Protein AF-A0A844EGY2-F1 (afdb_monomer_lite)

Radius of gyration: 17.89 Å; chains: 1; bounding box: 42×27×52 Å

Foldseek 3Di:
DPDLVVLVVQVVVLVVVLQCVAAAPVSHGADLVFKWWWQDPPDPDDIHTFTLDLQRLLVVQVVPDPPGSPDPDSVVSVVSCCVVRVPIDIDRDDDPVVPDDDPSVDD

Secondary structure (DSSP, 8-state):
---HHHHHHHHHHHHHHHHTT-B-TTSPBPPTTSEEEEE--TTTSPPEEEESSHHHHHHHHHHHSTT----SSHHHHHHHHHHHSTT-EEEE----GGG---TTS--

Sequence (107 aa):
MMDMGAKKYAYEYELAEWKEQFKDTDGNEMDDSEMYWRIPLRPYGNDQFILDDQDSINRYLRDNYEDAGNNQTYQATVNELQDLEPYTSLEPWSFPVDAFHSKYMEE

Organism: NCBI:txid152331

Structure (mmCIF, N/CA/C/O backbone):
data_AF-A0A844EGY2-F1
#
_entry.id   AF-A0A844EGY2-F1
#
loop_
_atom_site.group_PDB
_atom_site.id
_atom_site.type_symbol
_atom_site.label_atom_id
_atom_site.label_alt_id
_atom_site.label_comp_id
_atom_site.label_asym_id
_atom_site.label_entity_id
_atom_site.label_seq_id
_atom_site.pdbx_PDB_ins_code
_atom_site.Cartn_x
_atom_site.Cartn_y
_atom_site.Cartn_z
_atom_site.occupancy
_atom_site.B_iso_or_equiv
_atom_site.auth_seq_id
_atom_site.auth_comp_id
_atom_site.auth_asym_id
_atom_site.auth_atom_id
_atom_site.pdbx_PDB_model_num
ATOM 1 N N . MET A 1 1 ? 21.306 -4.481 -37.340 1.00 56.50 1 MET A N 1
ATOM 2 C CA . MET A 1 1 ? 21.511 -4.481 -35.878 1.00 56.50 1 MET A CA 1
ATOM 3 C C . MET A 1 1 ? 20.835 -3.230 -35.348 1.00 56.50 1 MET A C 1
ATOM 5 O O . MET A 1 1 ? 21.085 -2.177 -35.922 1.00 56.50 1 MET A O 1
ATOM 9 N N . MET A 1 2 ? 19.926 -3.334 -34.371 1.00 59.53 2 MET A N 1
ATOM 10 C CA . MET A 1 2 ? 19.467 -2.132 -33.661 1.00 59.53 2 MET A CA 1
ATOM 11 C C . MET A 1 2 ? 20.678 -1.487 -32.987 1.00 59.53 2 MET A C 1
ATOM 13 O O . MET A 1 2 ? 21.518 -2.199 -32.439 1.00 59.53 2 MET A O 1
ATOM 17 N N . ASP A 1 3 ? 20.766 -0.164 -33.064 1.00 78.25 3 ASP A N 1
ATOM 18 C CA . ASP A 1 3 ? 21.743 0.622 -32.317 1.00 78.25 3 ASP A CA 1
ATOM 19 C C . ASP A 1 3 ? 21.587 0.327 -30.812 1.00 78.25 3 ASP A C 1
ATOM 21 O O . ASP A 1 3 ? 20.465 0.327 -30.295 1.00 78.25 3 ASP A O 1
ATOM 25 N N . MET A 1 4 ? 22.692 0.057 -30.109 1.00 70.12 4 MET A N 1
ATOM 26 C CA . MET A 1 4 ? 22.698 -0.159 -28.654 1.00 70.12 4 MET A CA 1
ATOM 27 C C . MET A 1 4 ? 22.042 1.012 -27.908 1.00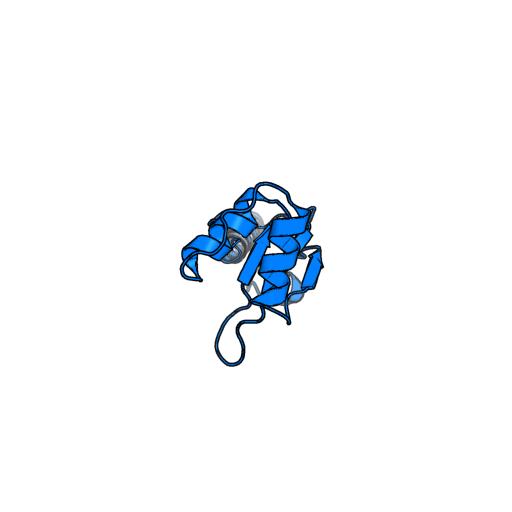 70.12 4 MET A C 1
ATOM 29 O O . MET A 1 4 ? 21.371 0.789 -26.901 1.00 70.12 4 MET A O 1
ATOM 33 N N . GLY A 1 5 ? 22.160 2.241 -28.427 1.00 74.50 5 GLY A N 1
ATOM 34 C CA . GLY A 1 5 ? 21.475 3.407 -27.864 1.00 74.50 5 GLY A CA 1
ATOM 35 C C . GLY A 1 5 ? 19.948 3.311 -27.955 1.00 74.50 5 GLY A C 1
ATOM 36 O O . GLY A 1 5 ? 19.250 3.624 -26.993 1.00 74.50 5 GLY A O 1
ATOM 37 N N . ALA A 1 6 ? 19.423 2.808 -29.075 1.00 80.88 6 ALA A N 1
ATOM 38 C CA . ALA A 1 6 ? 17.985 2.634 -29.277 1.00 80.88 6 ALA A CA 1
ATOM 39 C C . ALA A 1 6 ? 17.411 1.498 -28.415 1.00 80.88 6 ALA A C 1
ATOM 41 O O . ALA A 1 6 ? 16.310 1.637 -27.885 1.00 80.88 6 ALA A O 1
ATOM 42 N N . LYS A 1 7 ? 18.166 0.404 -28.227 1.00 82.19 7 LYS A N 1
ATOM 43 C CA . LYS A 1 7 ? 17.784 -0.684 -27.309 1.00 82.19 7 LYS A CA 1
ATOM 44 C C . LYS A 1 7 ? 17.694 -0.197 -25.860 1.00 82.19 7 LYS A C 1
ATOM 46 O O . LYS A 1 7 ? 16.696 -0.459 -25.198 1.00 82.19 7 LYS A O 1
ATOM 51 N N . LYS A 1 8 ? 18.705 0.545 -25.388 1.00 83.56 8 LYS A N 1
ATOM 52 C CA . LYS A 1 8 ? 18.726 1.099 -24.027 1.00 83.56 8 LYS A CA 1
ATOM 53 C C . LYS A 1 8 ? 17.541 2.035 -23.775 1.00 83.56 8 LYS A C 1
ATOM 55 O O . LYS A 1 8 ? 16.854 1.880 -22.773 1.00 83.56 8 LYS A O 1
ATOM 60 N N . TYR A 1 9 ? 17.278 2.959 -24.699 1.00 85.69 9 TYR A N 1
ATOM 61 C CA . TYR A 1 9 ? 16.150 3.883 -24.574 1.00 85.69 9 TYR A CA 1
ATOM 62 C C . TYR A 1 9 ? 14.802 3.149 -24.534 1.00 85.69 9 TYR A C 1
ATOM 64 O O . TYR A 1 9 ? 13.943 3.479 -23.723 1.00 85.69 9 TYR A O 1
ATOM 72 N N . ALA A 1 10 ? 14.623 2.126 -25.375 1.00 86.06 10 ALA A N 1
ATOM 73 C CA . ALA A 1 10 ? 13.390 1.348 -25.398 1.00 86.06 10 ALA A CA 1
ATOM 74 C C . ALA A 1 10 ? 13.170 0.547 -24.101 1.00 86.06 10 ALA A C 1
ATOM 76 O O . ALA A 1 10 ? 12.044 0.479 -23.620 1.00 86.06 10 ALA A O 1
ATOM 77 N N . TYR A 1 11 ? 14.236 0.002 -23.506 1.00 86.88 11 TYR A N 1
ATOM 78 C CA . TYR A 1 11 ? 14.177 -0.634 -22.187 1.00 86.88 11 TYR A CA 1
ATOM 79 C C . TYR A 1 11 ? 13.781 0.357 -21.082 1.00 86.88 11 TYR A C 1
ATOM 81 O O . TYR A 1 11 ? 12.885 0.074 -20.293 1.00 86.88 11 TYR A O 1
ATOM 89 N N . GLU A 1 12 ? 14.433 1.523 -21.026 1.00 86.25 12 GLU A N 1
ATOM 90 C CA . GLU A 1 12 ? 14.145 2.552 -20.016 1.00 86.25 12 GLU A CA 1
ATOM 91 C C . GLU A 1 12 ? 12.705 3.072 -20.132 1.00 86.25 12 GLU A C 1
ATOM 93 O O . GLU A 1 12 ? 12.055 3.301 -19.114 1.00 86.25 12 GLU A O 1
ATOM 98 N N . TYR A 1 13 ? 12.193 3.194 -21.359 1.00 86.88 13 TYR A N 1
ATOM 99 C CA . TYR A 1 13 ? 10.802 3.549 -21.624 1.00 86.88 13 TYR A CA 1
ATOM 100 C C . TYR A 1 13 ? 9.820 2.467 -21.142 1.00 86.88 13 TYR A C 1
ATOM 102 O O . TYR A 1 13 ? 8.909 2.783 -20.384 1.00 86.88 13 TYR A O 1
ATOM 110 N N . GLU A 1 14 ? 10.031 1.193 -21.502 1.00 86.56 14 GLU A N 1
ATOM 111 C CA . GLU A 1 14 ? 9.172 0.084 -21.040 1.00 86.56 14 GLU A CA 1
ATOM 112 C C . GLU A 1 14 ? 9.192 -0.048 -19.506 1.00 86.56 14 GLU A C 1
ATOM 114 O O . GLU A 1 14 ? 8.167 -0.332 -18.889 1.00 86.56 14 GLU A O 1
ATOM 119 N N . LEU A 1 15 ? 10.345 0.193 -18.872 1.00 84.94 15 LEU A N 1
ATOM 120 C CA . LEU A 1 15 ? 10.473 0.187 -17.415 1.00 84.94 15 LEU A CA 1
ATOM 121 C C . LEU A 1 15 ? 9.702 1.345 -16.772 1.00 84.94 15 LEU A C 1
ATOM 123 O O . LEU A 1 15 ? 9.077 1.147 -15.732 1.00 84.94 15 LEU A O 1
ATOM 127 N N . ALA A 1 16 ? 9.740 2.539 -17.367 1.00 83.25 16 ALA A N 1
ATOM 128 C CA . ALA A 1 16 ? 8.975 3.686 -16.889 1.00 83.25 16 ALA A CA 1
ATOM 129 C C . ALA A 1 16 ? 7.462 3.438 -17.003 1.00 83.25 16 ALA A C 1
ATOM 131 O O . ALA A 1 16 ? 6.753 3.597 -16.015 1.00 83.25 16 ALA A O 1
ATOM 132 N N . GLU A 1 17 ? 6.979 2.939 -18.146 1.00 84.88 17 GLU A N 1
ATOM 133 C CA . GLU A 1 17 ? 5.564 2.571 -18.323 1.00 84.88 17 GLU A CA 1
ATOM 134 C C . GLU A 1 17 ? 5.117 1.466 -17.354 1.00 84.88 17 GLU A C 1
ATOM 136 O O . GLU A 1 17 ? 3.976 1.455 -16.893 1.00 84.88 17 GLU A O 1
ATOM 141 N N . TRP A 1 18 ? 6.003 0.521 -17.027 1.00 83.06 18 TRP A N 1
ATOM 142 C CA . TRP A 1 18 ? 5.719 -0.498 -16.017 1.00 83.06 18 TRP A CA 1
AT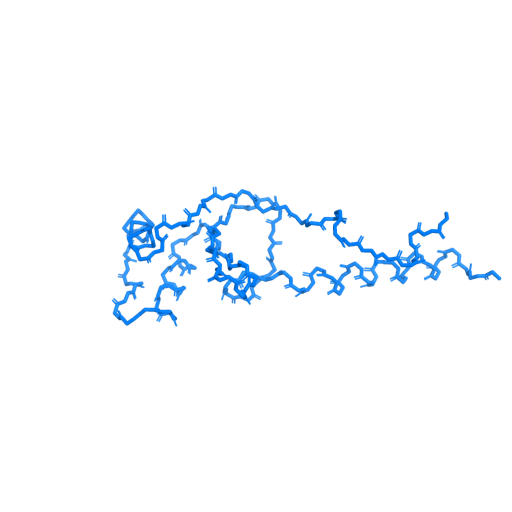OM 143 C C . TRP A 1 18 ? 5.614 0.109 -14.614 1.00 83.06 18 TRP A C 1
ATOM 145 O O . TRP A 1 18 ? 4.704 -0.237 -13.865 1.00 83.06 18 TRP A O 1
ATOM 155 N N . LYS A 1 19 ? 6.499 1.052 -14.267 1.00 81.25 19 LYS A N 1
ATOM 156 C CA . LYS A 1 19 ? 6.461 1.775 -12.986 1.00 81.25 19 LYS A CA 1
ATOM 157 C C . LYS A 1 19 ? 5.189 2.592 -12.801 1.00 81.25 19 LYS A C 1
ATOM 159 O O . LYS A 1 19 ? 4.628 2.566 -11.713 1.00 81.25 19 LYS A O 1
ATOM 164 N N . GLU A 1 20 ? 4.696 3.241 -13.855 1.00 81.75 20 GLU A N 1
ATOM 165 C CA . GLU A 1 20 ? 3.471 4.056 -13.804 1.00 81.75 20 GLU A CA 1
ATOM 166 C C . GLU A 1 20 ? 2.221 3.276 -13.354 1.00 81.75 20 GLU A C 1
ATOM 168 O O . GLU A 1 20 ? 1.226 3.884 -12.946 1.00 81.75 20 GLU A O 1
ATOM 173 N N . GLN A 1 21 ? 2.260 1.940 -13.406 1.00 80.38 21 GLN A N 1
ATOM 174 C CA . GLN A 1 21 ? 1.169 1.068 -12.962 1.00 80.38 21 GLN A CA 1
ATOM 175 C C . GLN A 1 21 ? 1.078 0.943 -11.436 1.00 80.38 21 GLN A C 1
ATOM 177 O O . GLN A 1 21 ? 0.039 0.519 -10.930 1.00 80.38 21 GLN A O 1
ATOM 182 N N . PHE A 1 22 ? 2.133 1.305 -10.702 1.00 83.88 22 PHE A N 1
ATOM 183 C CA . PHE A 1 22 ? 2.205 1.173 -9.250 1.00 83.88 22 PHE A CA 1
ATOM 184 C C . PHE A 1 22 ? 2.003 2.531 -8.594 1.00 83.88 22 PHE A C 1
ATOM 186 O O . PHE A 1 22 ? 2.925 3.341 -8.479 1.00 83.88 22 PHE A O 1
ATOM 193 N N . LYS A 1 23 ? 0.762 2.768 -8.181 1.00 88.25 23 LYS A N 1
ATOM 194 C CA . LYS A 1 23 ? 0.366 3.956 -7.436 1.00 88.25 23 LYS A CA 1
ATOM 195 C C . LYS A 1 23 ? -0.264 3.551 -6.119 1.00 88.25 23 LYS A C 1
ATOM 197 O O . LYS A 1 23 ? -0.941 2.522 -6.055 1.00 88.25 23 LYS A O 1
ATOM 202 N N . ASP A 1 24 ? -0.044 4.368 -5.101 1.00 89.88 24 ASP A N 1
ATOM 203 C CA . ASP A 1 24 ? -0.770 4.250 -3.845 1.00 89.88 24 ASP A CA 1
ATOM 204 C C . ASP A 1 24 ? -2.267 4.573 -4.041 1.00 89.88 24 ASP A C 1
ATOM 206 O O . ASP A 1 24 ? -2.724 4.974 -5.121 1.00 89.88 24 ASP A O 1
ATOM 210 N N . THR A 1 25 ? -3.059 4.402 -2.985 1.00 89.38 25 THR A N 1
ATOM 211 C CA . THR A 1 25 ? -4.496 4.718 -2.999 1.00 89.38 25 THR A CA 1
ATOM 212 C C . THR A 1 25 ? -4.800 6.197 -3.244 1.00 89.38 25 THR A C 1
ATOM 214 O O . THR A 1 25 ? -5.919 6.528 -3.638 1.00 89.38 25 THR A O 1
ATOM 217 N N . ASP A 1 26 ? -3.819 7.080 -3.064 1.00 88.31 26 ASP A N 1
ATOM 218 C CA . ASP A 1 26 ? -3.945 8.519 -3.282 1.00 88.31 26 ASP A CA 1
ATOM 219 C C . ASP A 1 26 ? -3.596 8.936 -4.720 1.00 88.31 26 ASP A C 1
ATOM 221 O O . ASP A 1 26 ? -3.877 10.074 -5.118 1.00 88.31 26 ASP A O 1
ATOM 225 N N . GLY A 1 27 ? -3.060 8.005 -5.517 1.00 86.94 27 GLY A N 1
ATOM 226 C CA . GLY A 1 27 ? -2.649 8.193 -6.903 1.00 86.94 27 GLY A CA 1
ATOM 227 C C . GLY A 1 27 ? -1.201 8.661 -7.072 1.00 86.94 27 GLY A C 1
ATOM 228 O O . GLY A 1 27 ? -0.825 9.014 -8.198 1.00 86.94 27 GLY A O 1
ATOM 229 N N . ASN A 1 28 ? -0.407 8.672 -6.000 1.00 88.62 28 ASN A N 1
ATOM 230 C CA . ASN A 1 28 ? 1.017 8.993 -6.037 1.00 88.62 28 ASN A CA 1
ATOM 231 C C . ASN A 1 28 ? 1.837 7.762 -6.426 1.00 88.62 28 ASN A C 1
ATOM 233 O O . ASN A 1 28 ? 1.410 6.625 -6.236 1.00 88.62 28 ASN A O 1
ATOM 237 N N . GLU A 1 29 ? 3.017 7.990 -7.000 1.00 88.25 29 GLU A N 1
ATOM 238 C CA . GLU A 1 29 ? 3.967 6.913 -7.286 1.00 88.25 29 GLU A CA 1
ATOM 239 C C . GLU A 1 29 ? 4.468 6.295 -5.981 1.00 88.25 29 GLU A C 1
ATOM 241 O O . GLU A 1 29 ? 4.769 7.015 -5.033 1.00 88.25 29 GLU A O 1
ATOM 246 N N . MET A 1 30 ? 4.570 4.968 -5.950 1.00 89.31 30 MET A N 1
ATOM 247 C CA . MET A 1 30 ? 5.092 4.267 -4.781 1.00 89.31 30 MET A CA 1
ATOM 248 C C . MET A 1 30 ? 6.622 4.377 -4.701 1.00 89.31 30 MET A C 1
ATOM 250 O O . MET A 1 30 ? 7.318 4.062 -5.673 1.00 89.31 30 MET A O 1
ATOM 254 N N . ASP A 1 31 ? 7.141 4.754 -3.534 1.00 87.06 31 ASP A N 1
ATOM 255 C CA . ASP A 1 31 ? 8.573 4.932 -3.260 1.00 87.06 31 ASP A CA 1
ATOM 256 C C . ASP A 1 31 ? 9.148 3.717 -2.504 1.00 87.06 31 ASP A C 1
ATOM 258 O O . ASP A 1 31 ? 8.585 3.255 -1.513 1.00 87.06 31 ASP A O 1
ATOM 262 N N . ASP A 1 32 ? 10.269 3.159 -2.974 1.00 84.56 32 ASP A N 1
ATOM 263 C CA . ASP A 1 32 ? 10.906 1.976 -2.370 1.00 84.56 32 ASP A CA 1
ATOM 264 C C . ASP A 1 32 ? 11.630 2.265 -1.040 1.00 84.56 32 ASP A C 1
ATOM 266 O O . ASP A 1 32 ? 12.091 1.346 -0.356 1.00 84.56 32 ASP A O 1
ATOM 270 N N . SER A 1 33 ? 11.708 3.537 -0.651 1.00 86.81 33 SER A N 1
ATOM 271 C CA . SER A 1 33 ? 12.206 3.996 0.644 1.00 86.81 33 SER A CA 1
ATOM 272 C C . SER A 1 33 ? 11.108 4.197 1.696 1.00 86.81 33 SER A C 1
ATOM 274 O O . SER A 1 33 ? 11.425 4.444 2.864 1.00 86.81 33 SER A O 1
ATOM 276 N N . GLU A 1 34 ? 9.836 4.051 1.315 1.00 91.62 34 GLU A N 1
ATOM 277 C CA . GLU A 1 34 ? 8.680 4.266 2.184 1.00 91.62 34 GLU A CA 1
ATOM 278 C C . GLU A 1 34 ? 8.014 2.959 2.648 1.00 91.62 34 GLU A C 1
ATOM 280 O O . GLU A 1 34 ? 8.202 1.868 2.097 1.00 91.62 34 GLU A O 1
ATOM 285 N N . MET A 1 35 ? 7.228 3.077 3.719 1.00 95.50 35 MET A N 1
ATOM 286 C CA . MET A 1 35 ? 6.419 1.992 4.266 1.00 95.50 35 MET A CA 1
ATOM 287 C C . MET A 1 35 ? 4.974 2.164 3.810 1.00 95.50 35 MET A C 1
ATOM 289 O O . MET A 1 35 ? 4.455 3.279 3.811 1.00 95.50 35 MET A O 1
ATOM 293 N N . TYR A 1 36 ? 4.319 1.055 3.475 1.00 96.12 36 TYR A N 1
ATOM 294 C CA . TYR A 1 36 ? 2.931 1.060 3.030 1.00 96.12 36 TYR A CA 1
ATOM 295 C C . TYR A 1 36 ? 2.100 0.040 3.806 1.00 96.12 36 TYR A C 1
ATOM 297 O O . TYR A 1 36 ? 2.549 -1.068 4.112 1.00 96.12 36 TYR A O 1
ATOM 305 N N . TRP A 1 37 ? 0.851 0.400 4.085 1.00 96.56 37 TRP A N 1
ATOM 306 C CA . TRP A 1 37 ? -0.181 -0.535 4.505 1.00 96.56 37 TRP A CA 1
ATOM 307 C C . TRP A 1 37 ? -0.725 -1.260 3.283 1.00 96.56 37 TRP A C 1
ATOM 309 O O . TRP A 1 37 ? -1.407 -0.672 2.443 1.00 96.56 37 TRP A O 1
ATOM 319 N N . ARG A 1 38 ? -0.433 -2.555 3.195 1.00 94.25 38 ARG A N 1
ATOM 320 C CA . ARG A 1 38 ? -0.977 -3.433 2.164 1.00 94.25 38 ARG A CA 1
ATOM 321 C C . ARG A 1 38 ? -2.349 -3.944 2.573 1.00 94.25 38 ARG A C 1
ATOM 323 O O . ARG A 1 38 ? -2.471 -4.616 3.594 1.00 94.25 38 ARG A O 1
ATOM 330 N N . ILE A 1 39 ? -3.352 -3.704 1.737 1.00 93.06 39 ILE A N 1
ATOM 331 C CA . ILE A 1 39 ? -4.718 -4.218 1.870 1.00 93.06 39 ILE A CA 1
ATOM 332 C C . ILE A 1 39 ? -4.922 -5.346 0.855 1.00 93.06 39 ILE A C 1
ATOM 334 O O . ILE A 1 39 ? -4.933 -5.092 -0.356 1.00 93.06 39 ILE A O 1
ATOM 338 N N . PRO A 1 40 ? -5.084 -6.602 1.308 1.00 90.00 40 PRO A N 1
ATOM 339 C CA . PRO A 1 40 ? -5.225 -7.729 0.398 1.00 90.00 40 PRO A CA 1
ATOM 340 C C . PRO A 1 40 ? -6.594 -7.757 -0.304 1.00 90.00 40 PRO A C 1
ATOM 342 O O . PRO A 1 40 ? -7.596 -8.134 0.308 1.00 90.00 40 PRO A O 1
ATOM 345 N N . LEU A 1 41 ? -6.657 -7.477 -1.611 1.00 82.62 41 LEU A N 1
ATOM 346 C CA . LEU A 1 41 ? -7.908 -7.541 -2.388 1.00 82.62 41 LEU A CA 1
ATOM 347 C C . LEU A 1 41 ? -8.164 -8.963 -2.914 1.00 82.62 41 LEU A C 1
ATOM 349 O O . LEU A 1 41 ? -8.085 -9.269 -4.106 1.00 82.62 41 LEU A O 1
ATOM 353 N N . ARG A 1 42 ? -8.486 -9.884 -2.000 1.00 73.25 42 ARG A N 1
ATOM 354 C CA . ARG A 1 42 ? -8.759 -11.292 -2.336 1.00 73.25 42 ARG A CA 1
ATOM 355 C C . ARG A 1 42 ? -10.216 -11.514 -2.774 1.00 73.25 42 ARG A C 1
ATOM 357 O O . ARG A 1 42 ? -11.116 -10.918 -2.193 1.00 73.25 42 ARG A O 1
ATOM 364 N N . PRO A 1 43 ? -10.499 -12.452 -3.701 1.00 58.84 43 PRO A N 1
ATOM 365 C CA . PRO A 1 43 ? -9.563 -13.256 -4.492 1.00 58.84 43 PRO A CA 1
ATOM 366 C C . PRO A 1 43 ? -9.325 -12.738 -5.927 1.00 58.84 43 PRO A C 1
ATOM 368 O O . PRO A 1 43 ? -8.702 -13.450 -6.709 1.00 58.84 43 PRO A O 1
ATOM 371 N N . TYR A 1 44 ? -9.823 -11.553 -6.301 1.00 59.09 44 TYR A N 1
ATOM 372 C CA . TYR A 1 44 ? -9.853 -11.105 -7.706 1.00 59.09 44 TYR A CA 1
ATOM 373 C C . TYR A 1 44 ? -9.251 -9.713 -7.969 1.00 59.09 44 TYR A C 1
ATOM 375 O O . TYR A 1 44 ? -9.421 -9.197 -9.073 1.00 59.09 44 TYR A O 1
ATOM 383 N N . GLY A 1 45 ? -8.568 -9.098 -7.000 1.00 69.25 45 GLY A N 1
ATOM 384 C CA . GLY A 1 45 ? -7.946 -7.780 -7.150 1.00 69.25 45 GLY A CA 1
ATOM 385 C C . GLY A 1 45 ? -6.429 -7.803 -6.981 1.00 69.25 45 GLY A C 1
ATOM 386 O O . GLY A 1 45 ? -5.865 -8.737 -6.411 1.00 69.25 45 GLY A O 1
ATOM 387 N N . ASN A 1 46 ? -5.781 -6.751 -7.482 1.00 80.44 46 ASN A N 1
ATOM 388 C CA . ASN A 1 46 ? -4.431 -6.398 -7.053 1.00 80.44 46 ASN A CA 1
ATOM 389 C C . ASN A 1 46 ? -4.531 -5.792 -5.658 1.00 80.44 46 ASN A C 1
ATOM 391 O O . ASN A 1 46 ? -5.454 -5.023 -5.410 1.00 80.44 46 ASN A O 1
ATOM 395 N N . ASP A 1 47 ? -3.600 -6.121 -4.773 1.00 88.19 47 ASP A N 1
ATOM 396 C CA . ASP A 1 47 ? -3.576 -5.523 -3.442 1.00 88.19 47 ASP A CA 1
ATOM 397 C C . ASP A 1 47 ? -3.477 -3.992 -3.534 1.00 88.19 47 ASP A C 1
ATOM 399 O O . ASP A 1 47 ? -2.857 -3.449 -4.451 1.00 88.19 47 ASP A O 1
ATOM 403 N N . GLN A 1 48 ? -4.123 -3.306 -2.596 1.00 91.00 48 GLN A N 1
ATOM 404 C CA . GLN A 1 48 ? -4.038 -1.855 -2.461 1.00 91.00 48 GLN A CA 1
ATOM 405 C C . GLN A 1 48 ? -2.927 -1.491 -1.485 1.00 91.00 48 GLN A C 1
ATOM 407 O O . GLN A 1 48 ? -2.675 -2.220 -0.526 1.00 91.00 48 GLN A O 1
ATOM 412 N N . PHE A 1 49 ? -2.289 -0.351 -1.718 1.00 93.31 49 PHE A N 1
ATOM 413 C CA . PHE A 1 49 ? -1.208 0.147 -0.881 1.00 93.31 49 PHE A CA 1
ATOM 414 C C . PHE A 1 49 ? -1.508 1.579 -0.460 1.00 93.31 49 PHE A C 1
ATOM 416 O O . PHE A 1 49 ? -1.741 2.435 -1.311 1.00 93.31 49 PHE A O 1
ATOM 423 N N . ILE A 1 50 ? -1.503 1.827 0.844 1.00 95.38 50 ILE A N 1
ATOM 424 C CA . ILE A 1 50 ? -1.666 3.161 1.430 1.00 95.38 50 ILE A CA 1
ATOM 425 C C . ILE A 1 50 ? -0.327 3.564 2.027 1.00 95.38 50 ILE A C 1
ATOM 427 O O . ILE A 1 50 ? 0.271 2.756 2.737 1.00 95.38 50 ILE A O 1
ATOM 431 N N . LEU A 1 51 ? 0.136 4.783 1.771 1.00 96.25 51 LEU A N 1
ATOM 432 C CA . LEU A 1 51 ? 1.313 5.320 2.448 1.00 96.25 51 LEU A CA 1
ATOM 433 C C . LEU A 1 51 ? 1.123 5.294 3.977 1.00 96.25 51 LEU A C 1
ATOM 435 O O . LEU A 1 51 ? 0.015 5.490 4.483 1.00 96.25 51 LEU A O 1
ATOM 439 N N . ASP A 1 52 ? 2.189 5.002 4.727 1.00 96.50 52 ASP A N 1
ATOM 440 C CA . ASP A 1 52 ? 2.168 4.972 6.193 1.00 96.50 52 ASP A CA 1
ATOM 441 C C . ASP A 1 52 ? 2.138 6.378 6.822 1.00 96.50 52 ASP A C 1
ATOM 443 O O . ASP A 1 52 ? 3.027 6.785 7.572 1.00 96.50 52 ASP A O 1
ATOM 447 N N . ASP A 1 53 ? 1.085 7.135 6.526 1.00 96.06 53 ASP A N 1
ATOM 448 C CA . ASP A 1 53 ? 0.806 8.437 7.115 1.00 96.06 53 ASP A CA 1
ATOM 449 C C . ASP A 1 53 ? -0.681 8.603 7.462 1.00 96.06 53 ASP A C 1
ATOM 451 O O . ASP A 1 53 ? -1.579 7.936 6.950 1.00 96.06 53 ASP A O 1
ATOM 455 N N . GLN A 1 54 ? -0.955 9.512 8.396 1.00 97.06 54 GLN A N 1
ATOM 456 C CA . GLN A 1 54 ? -2.305 9.719 8.915 1.00 97.06 54 GLN A CA 1
ATOM 457 C C . GLN A 1 54 ? -3.294 10.205 7.843 1.00 97.06 54 GLN A C 1
ATOM 459 O O . GLN A 1 54 ? -4.474 9.851 7.908 1.00 97.06 54 GLN A O 1
ATOM 464 N N . ASP A 1 55 ? -2.859 11.057 6.916 1.00 96.88 55 ASP A N 1
ATOM 465 C CA . ASP A 1 55 ? -3.759 11.705 5.968 1.00 96.88 55 ASP A CA 1
ATOM 466 C C . ASP A 1 55 ? -4.179 10.724 4.872 1.00 96.88 55 ASP A C 1
ATOM 468 O O . ASP A 1 55 ? -5.379 10.633 4.583 1.00 96.88 55 ASP A O 1
ATOM 472 N N . SER A 1 56 ? -3.240 9.931 4.349 1.00 96.75 56 SER A N 1
ATOM 473 C CA . SER A 1 56 ? -3.519 8.872 3.376 1.00 96.75 56 SER A CA 1
ATOM 474 C C . SER A 1 56 ? -4.399 7.774 3.964 1.00 96.75 56 SER A C 1
ATOM 476 O O . SER A 1 56 ? -5.394 7.396 3.343 1.00 96.75 56 SER A O 1
ATOM 478 N N . ILE A 1 57 ? -4.147 7.323 5.200 1.00 97.56 57 ILE A N 1
ATOM 479 C CA . ILE A 1 57 ? -5.014 6.313 5.831 1.00 97.56 57 ILE A CA 1
ATOM 480 C C . ILE A 1 57 ? -6.426 6.871 6.068 1.00 97.56 57 ILE A C 1
ATOM 482 O O . ILE A 1 57 ? -7.412 6.225 5.716 1.00 97.56 57 ILE A O 1
ATOM 486 N N . ASN A 1 58 ? -6.566 8.091 6.601 1.00 97.44 58 ASN A N 1
ATOM 487 C CA . ASN A 1 58 ? -7.887 8.710 6.777 1.00 97.44 58 ASN A CA 1
ATOM 488 C C . ASN A 1 58 ? -8.612 8.937 5.446 1.00 97.44 58 ASN A C 1
ATOM 490 O O . ASN A 1 58 ? -9.842 8.907 5.391 1.00 97.44 58 ASN A O 1
ATOM 494 N N . ARG A 1 59 ? -7.884 9.246 4.371 1.00 96.44 59 ARG A N 1
ATOM 495 C CA . ARG A 1 59 ? -8.468 9.400 3.038 1.00 96.44 59 ARG A CA 1
ATOM 496 C C . ARG A 1 59 ? -8.971 8.067 2.503 1.00 96.44 59 ARG A C 1
ATOM 498 O O . ARG A 1 59 ? -10.144 7.991 2.153 1.00 96.44 59 ARG A O 1
ATOM 505 N N . TYR A 1 60 ? -8.141 7.026 2.541 1.00 96.12 60 TYR A N 1
ATOM 506 C CA . TYR A 1 60 ? -8.555 5.673 2.186 1.00 96.12 60 TYR A CA 1
ATOM 507 C C . TYR A 1 60 ? -9.823 5.256 2.944 1.00 96.12 60 TYR A C 1
ATOM 509 O O . TYR A 1 60 ? -10.787 4.796 2.332 1.00 96.12 60 TYR A O 1
ATOM 517 N N . LEU A 1 61 ? -9.852 5.470 4.262 1.00 96.69 61 LEU A N 1
ATOM 518 C CA . LEU A 1 61 ? -10.996 5.123 5.102 1.00 96.69 61 LEU A CA 1
ATOM 519 C C . LEU A 1 61 ? -12.273 5.863 4.677 1.00 96.69 61 LEU A C 1
ATOM 521 O O . LEU A 1 61 ? -13.313 5.227 4.528 1.00 96.69 61 LEU A O 1
ATOM 525 N N . ARG A 1 62 ? -12.194 7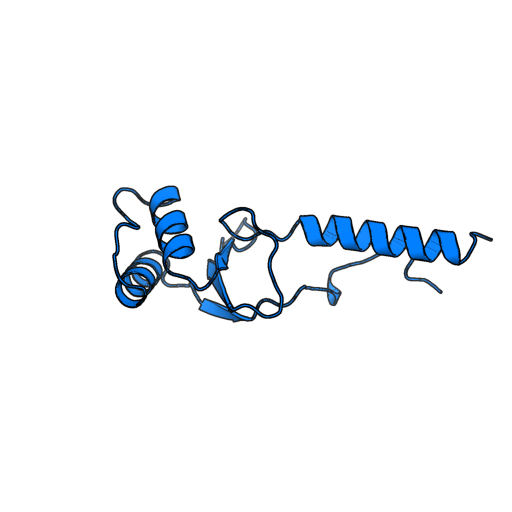.173 4.411 1.00 96.50 62 ARG A N 1
ATOM 526 C CA . ARG A 1 62 ? -13.335 7.976 3.928 1.00 96.50 62 ARG A CA 1
ATOM 527 C C . ARG A 1 62 ? -13.836 7.544 2.554 1.00 96.50 62 ARG A C 1
ATOM 529 O O . ARG A 1 62 ? -15.035 7.608 2.297 1.00 96.50 62 ARG A O 1
ATOM 536 N N . ASP A 1 63 ? -12.925 7.141 1.675 1.00 94.88 63 ASP A N 1
ATOM 537 C CA . ASP A 1 63 ? -13.259 6.756 0.305 1.00 94.88 63 ASP A CA 1
ATOM 538 C C . ASP A 1 63 ? -13.895 5.352 0.237 1.00 94.88 63 ASP A C 1
ATOM 540 O O . ASP A 1 63 ? -14.622 5.061 -0.715 1.00 94.88 63 ASP A O 1
ATOM 544 N N . ASN A 1 64 ? -13.663 4.493 1.242 1.00 94.19 64 ASN A N 1
ATOM 545 C CA . ASN A 1 64 ? -14.087 3.085 1.226 1.00 94.19 64 ASN A CA 1
ATOM 546 C C . ASN A 1 64 ? -15.150 2.711 2.275 1.00 94.19 64 ASN A C 1
ATOM 548 O O . ASN A 1 64 ? -15.885 1.746 2.053 1.00 94.19 64 ASN A O 1
ATOM 552 N N . TYR A 1 65 ? -15.288 3.457 3.378 1.00 95.12 65 TYR A N 1
ATOM 553 C CA . TYR A 1 65 ? -16.258 3.159 4.439 1.00 95.12 65 TYR A CA 1
ATOM 554 C C . TYR A 1 65 ? -17.069 4.393 4.826 1.00 95.12 65 TYR A C 1
ATOM 556 O O . TYR A 1 65 ? -16.552 5.499 4.980 1.00 95.12 65 TYR A O 1
ATOM 564 N N . GLU A 1 66 ? -18.367 4.181 5.025 1.00 93.44 66 GLU A N 1
ATOM 565 C CA . GLU A 1 66 ? -19.271 5.212 5.527 1.00 93.44 66 GLU A CA 1
ATOM 566 C C . GLU A 1 66 ? -18.866 5.612 6.958 1.00 93.44 66 GLU A C 1
ATOM 568 O O . GLU A 1 66 ? -18.614 4.753 7.801 1.00 93.44 66 GLU A O 1
ATOM 573 N N . ASP A 1 67 ? -18.781 6.920 7.215 1.00 92.62 67 ASP A N 1
ATOM 574 C CA . ASP A 1 67 ? -18.429 7.540 8.505 1.00 92.62 67 ASP A CA 1
ATOM 575 C C . ASP A 1 67 ? -17.004 7.289 9.067 1.00 92.62 67 ASP A C 1
ATOM 577 O O . ASP A 1 67 ? -16.687 7.793 10.150 1.00 92.62 67 ASP A O 1
ATOM 581 N N . ALA A 1 68 ? -16.104 6.615 8.341 1.00 95.69 68 ALA A N 1
ATOM 582 C CA . ALA A 1 68 ? -14.717 6.376 8.775 1.00 95.69 68 ALA A CA 1
ATOM 583 C C . ALA A 1 68 ? -13.743 7.515 8.399 1.00 95.69 68 ALA A C 1
ATOM 585 O O . ALA A 1 68 ? -14.085 8.436 7.652 1.00 95.69 68 ALA A O 1
ATOM 586 N N . GLY A 1 69 ? -12.502 7.463 8.907 1.00 94.12 69 GLY A N 1
ATOM 587 C CA . GLY A 1 69 ? -11.400 8.318 8.439 1.00 94.12 69 GLY A CA 1
ATOM 588 C C . GLY A 1 69 ? -11.462 9.773 8.918 1.00 94.12 69 GLY A C 1
ATOM 589 O O . GLY A 1 69 ? -11.023 10.697 8.227 1.00 94.12 69 GLY A O 1
ATOM 590 N N . ASN A 1 70 ? -12.024 9.983 10.111 1.00 95.62 70 ASN A N 1
ATOM 591 C CA . ASN A 1 70 ? -12.160 11.289 10.767 1.00 95.62 70 ASN A CA 1
ATOM 592 C C . ASN A 1 70 ? -11.215 11.448 11.978 1.00 95.62 70 ASN A C 1
ATOM 594 O O . ASN A 1 70 ? -11.448 12.278 12.864 1.00 95.62 70 ASN A O 1
ATOM 598 N N . ASN A 1 71 ? -10.155 10.641 12.050 1.00 95.44 71 ASN A N 1
ATOM 599 C CA . ASN A 1 71 ? -9.265 10.590 13.205 1.00 95.44 71 ASN A CA 1
ATOM 600 C C . ASN A 1 71 ? -8.225 11.716 13.197 1.00 95.44 71 ASN A C 1
ATOM 602 O O . ASN A 1 71 ? -7.659 12.072 12.168 1.00 95.44 71 ASN A O 1
ATOM 606 N N . GLN A 1 72 ? -7.915 12.240 14.386 1.00 94.06 72 GLN A N 1
ATOM 607 C CA . GLN A 1 72 ? -6.937 13.324 14.562 1.00 94.06 72 GLN A CA 1
ATOM 608 C C . GLN A 1 72 ? -5.529 12.844 14.927 1.00 94.06 72 GLN A C 1
ATOM 610 O O . GLN A 1 72 ? -4.611 13.658 14.991 1.00 94.06 72 GLN A O 1
ATOM 615 N N . THR A 1 73 ? -5.355 11.551 15.205 1.00 97.12 73 THR A N 1
ATOM 616 C CA . THR A 1 73 ? -4.051 10.981 15.561 1.00 97.12 73 THR A CA 1
ATOM 617 C C . THR A 1 73 ? -3.753 9.765 14.705 1.00 97.12 73 THR A C 1
ATOM 619 O O . THR A 1 73 ? -4.649 8.961 14.437 1.00 97.12 73 THR A O 1
ATOM 622 N N . TYR A 1 74 ? -2.483 9.596 14.346 1.00 96.75 74 TYR A N 1
ATOM 623 C CA . TYR A 1 74 ? -2.003 8.439 13.599 1.00 96.75 74 TYR A CA 1
ATOM 624 C C . TYR A 1 74 ? -2.415 7.115 14.259 1.00 96.75 74 TYR A C 1
ATOM 626 O O . TYR A 1 74 ? -3.022 6.275 13.608 1.00 96.75 74 TYR A O 1
ATOM 634 N N . GLN A 1 75 ? -2.221 6.964 15.576 1.00 97.81 75 GLN A N 1
ATOM 635 C CA . GLN A 1 75 ? -2.580 5.724 16.278 1.00 97.81 75 GLN A CA 1
ATOM 636 C C . GLN A 1 75 ? -4.078 5.395 16.191 1.00 97.81 75 GLN A C 1
ATOM 638 O O . GLN A 1 75 ? -4.432 4.239 15.993 1.00 97.81 75 GLN A O 1
ATOM 643 N N . ALA A 1 76 ? -4.960 6.390 16.344 1.00 97.75 76 ALA A N 1
ATOM 644 C CA . ALA A 1 76 ? -6.400 6.164 16.203 1.00 97.75 76 ALA A CA 1
ATOM 645 C C . ALA A 1 76 ? -6.766 5.764 14.766 1.00 97.75 76 ALA A C 1
ATOM 647 O O . ALA A 1 76 ? -7.598 4.888 14.566 1.00 97.75 76 ALA A O 1
ATOM 648 N N . THR A 1 77 ? -6.085 6.363 13.789 1.00 97.44 77 THR A N 1
ATOM 649 C CA . THR A 1 77 ? -6.281 6.091 12.362 1.00 97.44 77 THR A CA 1
ATOM 650 C C . THR A 1 77 ? -5.843 4.671 11.991 1.00 97.44 77 THR A C 1
ATOM 652 O O . THR A 1 77 ? -6.588 3.952 11.335 1.00 97.44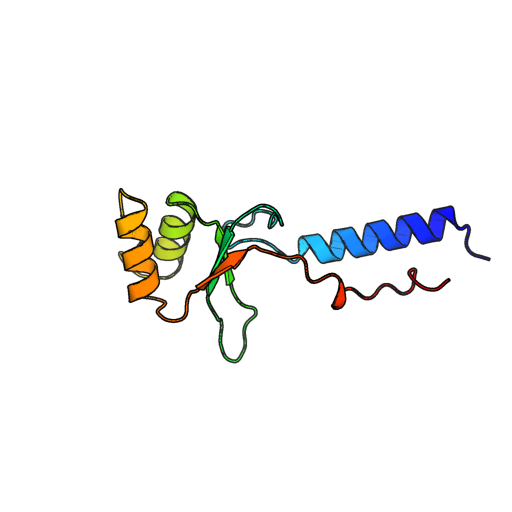 77 THR A O 1
ATOM 655 N N . VAL A 1 78 ? -4.675 4.231 12.471 1.00 97.69 78 VAL A N 1
ATOM 656 C CA . VAL A 1 78 ? -4.183 2.856 12.282 1.00 97.69 78 VAL A CA 1
ATOM 657 C C . VAL A 1 78 ? -5.093 1.839 12.965 1.00 97.69 78 VAL A C 1
ATOM 659 O O . VAL A 1 78 ? -5.378 0.798 12.382 1.00 97.69 78 VAL A O 1
ATOM 662 N N . ASN A 1 79 ? -5.574 2.134 14.177 1.00 97.75 79 ASN A N 1
ATOM 663 C CA . ASN A 1 79 ? -6.506 1.242 14.866 1.00 97.75 79 ASN A CA 1
ATOM 664 C C . ASN A 1 79 ? -7.801 1.067 14.057 1.00 97.75 79 ASN A C 1
ATOM 666 O O . ASN A 1 79 ? -8.226 -0.062 13.850 1.00 97.75 79 ASN A O 1
ATOM 670 N N . GLU A 1 80 ? -8.389 2.158 13.553 1.00 97.88 80 GLU A N 1
ATOM 671 C CA . GLU A 1 80 ? -9.596 2.085 12.718 1.00 97.88 80 GLU A CA 1
ATOM 672 C C . GLU A 1 80 ? -9.342 1.316 11.409 1.00 97.88 80 GLU A C 1
ATOM 674 O O . GLU A 1 80 ? -10.158 0.477 11.027 1.00 97.88 80 GLU A O 1
ATOM 679 N N . LEU A 1 81 ? -8.186 1.528 10.763 1.00 97.19 81 LEU A N 1
ATOM 680 C CA . LEU A 1 81 ? -7.773 0.751 9.591 1.00 97.19 81 LEU A CA 1
ATOM 681 C C . LEU A 1 81 ? -7.716 -0.746 9.896 1.00 97.19 81 LEU A C 1
ATOM 683 O O . LEU A 1 81 ? -8.272 -1.538 9.146 1.00 97.19 81 LEU A O 1
ATOM 687 N N . GLN A 1 82 ? -7.066 -1.144 10.986 1.00 96.50 82 GLN A N 1
ATOM 688 C CA . GLN A 1 82 ? -6.921 -2.555 11.346 1.00 96.50 82 GLN A CA 1
ATOM 689 C C . GLN A 1 82 ? -8.234 -3.186 11.825 1.00 96.50 82 GLN A C 1
ATOM 691 O O . GLN A 1 82 ? -8.430 -4.386 11.648 1.00 96.50 82 GLN A O 1
ATOM 696 N N . ASP A 1 83 ? -9.140 -2.400 12.405 1.00 96.88 83 ASP A N 1
ATOM 697 C CA . ASP A 1 83 ? -10.466 -2.874 12.798 1.00 96.88 83 ASP A CA 1
ATOM 698 C C . ASP A 1 83 ? -11.346 -3.175 11.568 1.00 96.88 83 ASP A C 1
ATOM 700 O O . ASP A 1 83 ? -12.090 -4.161 11.568 1.00 96.88 83 ASP A O 1
ATOM 704 N N . LEU A 1 84 ? -11.252 -2.355 10.513 1.00 95.69 84 LEU A N 1
ATOM 705 C CA . LEU A 1 84 ? -12.038 -2.503 9.278 1.00 95.69 84 LEU A CA 1
ATOM 706 C C . LEU A 1 84 ? -11.384 -3.441 8.251 1.00 95.69 84 LEU A C 1
ATOM 708 O O . LEU A 1 84 ? -12.080 -4.216 7.597 1.00 95.69 84 LEU A O 1
ATOM 712 N N . GLU A 1 85 ? -10.057 -3.421 8.157 1.00 94.06 85 GLU A N 1
ATOM 713 C CA . GLU A 1 85 ? -9.237 -4.241 7.263 1.00 94.06 85 GLU A CA 1
ATOM 714 C C . GLU A 1 85 ? -8.235 -5.086 8.072 1.00 94.06 85 GLU A C 1
ATOM 716 O O . GLU A 1 85 ? -7.023 -4.839 8.062 1.00 94.06 85 GLU A O 1
ATOM 721 N N . PRO A 1 86 ? -8.703 -6.135 8.775 1.00 93.19 86 PRO A N 1
ATOM 722 C CA . PRO A 1 86 ? -7.904 -6.877 9.758 1.00 93.19 86 PRO A CA 1
ATOM 723 C C . PRO A 1 86 ? -6.746 -7.684 9.167 1.00 93.19 86 PRO A C 1
ATOM 725 O O . PRO A 1 86 ? -5.916 -8.213 9.907 1.00 93.19 86 PRO A O 1
ATOM 728 N N . TYR A 1 87 ? -6.691 -7.819 7.842 1.00 93.44 87 TYR A N 1
ATOM 729 C CA . TYR A 1 87 ? -5.605 -8.503 7.140 1.00 93.44 87 TYR A CA 1
ATOM 730 C C . TYR A 1 87 ? -4.553 -7.544 6.587 1.00 93.44 87 TYR A C 1
ATOM 732 O O . TYR A 1 87 ? -3.674 -7.985 5.845 1.00 93.44 87 TYR A O 1
ATOM 740 N N . THR A 1 88 ? -4.643 -6.259 6.931 1.00 94.31 88 THR A N 1
ATOM 741 C CA . THR A 1 88 ? -3.627 -5.282 6.561 1.00 94.31 88 THR A CA 1
ATOM 742 C C . THR A 1 88 ? -2.303 -5.559 7.246 1.00 94.31 88 THR A C 1
ATOM 744 O O . THR A 1 88 ? -2.233 -5.977 8.404 1.00 94.31 88 THR A O 1
ATOM 747 N N . SER A 1 89 ? -1.226 -5.309 6.514 1.00 95.44 89 SER A N 1
ATOM 748 C CA . SER A 1 89 ? 0.132 -5.409 7.031 1.00 95.44 89 SER A CA 1
ATOM 749 C C . SER A 1 89 ? 0.953 -4.212 6.594 1.00 95.44 89 SER A C 1
ATOM 751 O O . SER A 1 89 ? 0.900 -3.813 5.433 1.00 95.44 89 SER A O 1
ATOM 753 N N . LEU A 1 90 ? 1.728 -3.671 7.530 1.00 96.69 90 LEU A N 1
ATOM 754 C CA . LEU A 1 90 ? 2.720 -2.646 7.248 1.00 96.69 90 LEU A CA 1
ATOM 755 C C . LEU A 1 90 ? 3.979 -3.318 6.697 1.00 96.69 90 LEU A C 1
ATOM 757 O O . LEU A 1 90 ? 4.606 -4.126 7.389 1.00 96.69 90 LEU A O 1
ATOM 761 N N . GLU A 1 91 ? 4.346 -2.997 5.463 1.00 93.75 91 GLU A N 1
ATOM 762 C CA . GLU A 1 91 ? 5.513 -3.565 4.792 1.00 93.75 91 GLU A CA 1
ATOM 763 C C . GLU A 1 91 ? 6.278 -2.500 3.993 1.00 93.75 91 GLU A C 1
ATOM 765 O O . GLU A 1 91 ? 5.678 -1.527 3.531 1.00 93.75 91 GLU A O 1
ATOM 770 N N . PRO A 1 92 ? 7.610 -2.638 3.855 1.00 91.31 92 PRO A N 1
ATOM 771 C CA . PRO A 1 92 ? 8.364 -1.786 2.947 1.00 91.31 92 PRO A CA 1
ATOM 772 C C . PRO A 1 92 ? 7.933 -2.077 1.510 1.00 91.31 92 PRO A C 1
ATOM 774 O O . PRO A 1 92 ? 7.802 -3.246 1.125 1.00 91.31 92 PRO A O 1
ATOM 777 N N . TRP A 1 93 ? 7.748 -1.033 0.706 1.00 88.31 93 TRP A N 1
ATOM 778 C CA . TRP A 1 93 ? 7.504 -1.232 -0.715 1.00 88.31 93 TRP A CA 1
ATOM 779 C C . TRP A 1 93 ? 8.791 -1.654 -1.419 1.00 88.31 93 TRP A C 1
ATOM 781 O O . TRP A 1 93 ? 9.865 -1.097 -1.208 1.00 88.31 93 TRP A O 1
ATOM 791 N N . SER A 1 94 ? 8.686 -2.663 -2.279 1.00 83.88 94 SER A N 1
ATOM 792 C CA . SER A 1 94 ? 9.768 -3.040 -3.176 1.00 83.88 94 SER A CA 1
ATOM 793 C C . SER A 1 94 ? 9.192 -3.245 -4.560 1.00 83.88 94 SER A C 1
ATOM 795 O O . SER A 1 94 ? 8.307 -4.078 -4.768 1.00 83.88 94 SER A O 1
ATOM 797 N N . PHE A 1 95 ? 9.703 -2.470 -5.512 1.00 80.69 95 PHE A N 1
ATOM 798 C CA . PHE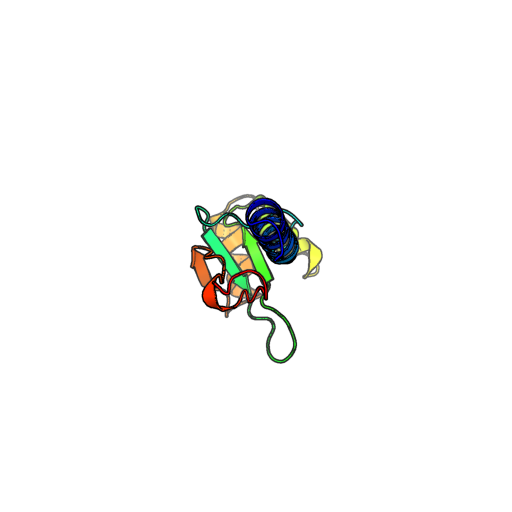 A 1 95 ? 9.292 -2.587 -6.896 1.00 80.69 95 PHE A CA 1
ATOM 799 C C . PHE A 1 95 ? 9.569 -4.013 -7.405 1.00 80.69 95 PHE A C 1
ATOM 801 O O . PHE A 1 95 ? 10.711 -4.474 -7.301 1.00 80.69 95 PHE A O 1
ATOM 808 N N . PRO A 1 96 ? 8.575 -4.726 -7.970 1.00 77.12 96 PRO A N 1
ATOM 809 C CA . PRO A 1 96 ? 8.729 -6.122 -8.366 1.00 77.12 96 PRO A CA 1
ATOM 810 C C . PRO A 1 96 ? 9.517 -6.239 -9.680 1.00 77.12 96 PRO A C 1
ATOM 812 O O . PRO A 1 96 ? 8.975 -6.621 -10.718 1.00 77.12 96 PRO A O 1
ATOM 815 N N . VAL A 1 97 ? 10.814 -5.913 -9.638 1.00 73.94 97 VAL A N 1
ATOM 816 C CA . VAL A 1 97 ? 11.733 -5.968 -10.790 1.00 73.94 97 VAL A CA 1
ATOM 817 C C . VAL A 1 97 ? 11.717 -7.356 -11.426 1.00 73.94 97 VAL A C 1
ATOM 819 O O . VAL A 1 97 ? 11.695 -7.459 -12.647 1.00 73.94 97 VAL A O 1
ATOM 822 N N . ASP A 1 98 ? 11.636 -8.413 -10.617 1.00 75.38 98 ASP A N 1
ATOM 823 C CA . ASP A 1 98 ? 11.620 -9.802 -11.094 1.00 75.38 98 ASP A CA 1
ATOM 824 C C . ASP A 1 98 ? 10.392 -10.133 -11.963 1.00 75.38 98 ASP A C 1
ATOM 826 O O . ASP A 1 98 ? 10.421 -11.073 -12.758 1.00 75.38 98 ASP A O 1
ATOM 830 N N . ALA A 1 99 ? 9.304 -9.366 -11.835 1.00 76.81 99 ALA A N 1
ATOM 831 C CA . ALA A 1 99 ? 8.120 -9.505 -12.678 1.00 76.81 99 ALA A CA 1
ATOM 832 C C . ALA A 1 99 ? 8.228 -8.697 -13.984 1.00 76.81 99 ALA A C 1
ATOM 834 O O . ALA A 1 99 ? 7.528 -9.005 -14.952 1.00 76.81 99 ALA A O 1
ATOM 835 N N . PHE A 1 100 ? 9.111 -7.697 -14.055 1.00 81.56 100 PHE A N 1
ATOM 836 C CA . PHE A 1 100 ? 9.289 -6.874 -15.247 1.00 81.56 100 PHE A CA 1
ATOM 837 C C . PHE A 1 100 ? 10.049 -7.637 -16.339 1.00 81.56 100 PHE A C 1
ATOM 839 O O . PHE A 1 100 ? 11.191 -8.046 -16.154 1.00 81.56 100 PHE A O 1
ATOM 846 N N . HIS A 1 101 ? 9.423 -7.812 -17.504 1.00 80.06 101 HIS A N 1
ATOM 847 C CA . HIS A 1 101 ? 10.018 -8.495 -18.653 1.00 80.06 101 HIS A CA 1
ATOM 848 C C . HIS A 1 101 ? 10.048 -7.552 -19.857 1.0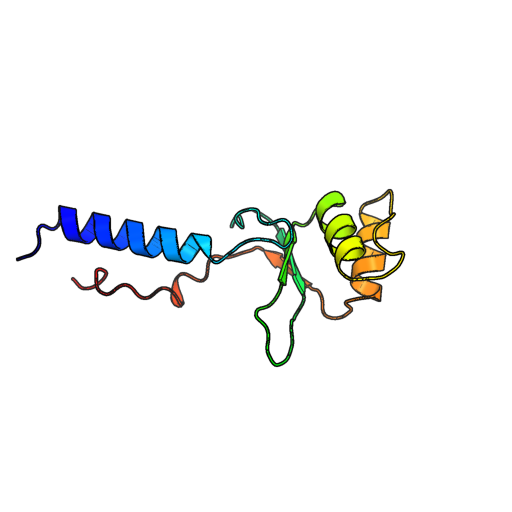0 80.06 101 HIS A C 1
ATOM 850 O O . HIS A 1 101 ? 9.004 -7.190 -20.393 1.00 80.06 101 HIS A O 1
ATOM 856 N N . SER A 1 102 ? 11.250 -7.201 -20.316 1.00 81.12 102 SER A N 1
ATOM 857 C CA . SER A 1 102 ? 11.469 -6.412 -21.530 1.00 81.12 102 SER A CA 1
ATOM 858 C C . SER A 1 102 ? 12.204 -7.247 -22.569 1.00 81.12 102 SER A C 1
ATOM 860 O O . SER A 1 102 ? 13.251 -7.831 -22.292 1.00 81.12 102 SER A O 1
ATOM 862 N N . LYS A 1 103 ? 11.706 -7.241 -23.808 1.00 81.12 103 LYS A N 1
ATOM 863 C CA . LYS A 1 103 ? 12.381 -7.877 -24.957 1.00 81.12 103 LYS A CA 1
ATOM 864 C C . LYS A 1 103 ? 13.717 -7.212 -25.315 1.00 81.12 103 LYS A C 1
ATOM 866 O O . LYS A 1 103 ? 14.458 -7.735 -26.141 1.00 81.12 103 LYS A O 1
ATOM 871 N N . TYR A 1 104 ? 13.998 -6.040 -24.744 1.00 79.25 104 TYR A N 1
ATOM 872 C CA . TYR A 1 104 ? 15.243 -5.302 -24.937 1.00 79.25 104 TYR A CA 1
ATOM 873 C C . TYR A 1 104 ? 16.293 -5.609 -23.858 1.00 79.25 104 TYR A C 1
ATOM 875 O O . TYR A 1 104 ? 17.410 -5.111 -23.979 1.00 79.25 104 TYR A O 1
ATOM 883 N N . MET A 1 105 ? 15.974 -6.443 -22.851 1.00 69.75 105 MET A N 1
ATOM 884 C CA . MET A 1 105 ? 16.969 -6.974 -21.904 1.00 69.75 105 MET A CA 1
ATOM 885 C C . MET A 1 105 ? 17.920 -8.004 -22.531 1.00 69.75 105 MET A C 1
ATOM 887 O O . MET A 1 105 ? 19.011 -8.198 -22.004 1.00 69.75 105 MET A O 1
ATOM 891 N N . GLU A 1 106 ? 17.553 -8.650 -23.646 1.00 57.81 106 GLU A N 1
ATOM 892 C CA . GLU A 1 106 ? 18.408 -9.648 -24.310 1.00 57.81 106 GLU A CA 1
ATOM 893 C C . GLU A 1 106 ? 19.427 -9.003 -25.278 1.00 57.81 106 GLU A C 1
ATOM 895 O O . GLU A 1 106 ? 19.135 -8.673 -26.437 1.00 57.81 106 GLU A O 1
ATOM 900 N N . GLU A 1 107 ? 20.612 -8.704 -24.733 1.00 49.97 107 GLU A N 1
ATOM 901 C CA . GLU A 1 107 ? 21.957 -9.273 -25.026 1.00 49.97 107 GLU A CA 1
ATOM 902 C C . GLU A 1 107 ? 23.056 -8.384 -24.423 1.00 49.97 107 GLU A C 1
ATOM 904 O O . GLU A 1 107 ? 23.172 -7.208 -24.848 1.00 49.97 107 GLU A O 1
#

pLDDT: mean 87.33, std 10.47, range [49.97, 97.88]